Protein AF-A0A5K1E4G6-F1 (afdb_monomer_lite)

InterPro domains:
  IPR003114 Phox-associated domain [PF02194] (70-132)
  IPR003114 Phox-associated domain [PS51207] (70-132)
  IPR051837 Sorting Nexin/PX Domain-Containing Protein Kinase-Like [PTHR22999] (75-132)

pLDDT: mean 74.52, std 19.37, range [38.53, 97.31]

Radius of gyration: 18.26 Å; chains: 1; bounding box: 44×36×40 Å

Structure (mmCIF, N/CA/C/O backbone):
data_AF-A0A5K1E4G6-F1
#
_entry.id   AF-A0A5K1E4G6-F1
#
loop_
_atom_site.group_PDB
_atom_site.id
_atom_site.type_symbol
_atom_site.label_atom_id
_atom_site.label_alt_id
_atom_site.label_comp_id
_atom_site.label_asym_id
_atom_site.label_entity_id
_atom_site.label_seq_id
_atom_site.pdbx_PDB_ins_code
_atom_site.Cartn_x
_atom_site.Cartn_y
_atom_site.Cartn_z
_atom_site.occupancy
_atom_site.B_iso_or_equiv
_atom_site.auth_seq_id
_atom_site.auth_comp_id
_atom_site.auth_asym_id
_atom_site.auth_atom_id
_atom_site.pdbx_PDB_model_num
ATOM 1 N N . SER A 1 1 ? 4.181 -9.154 -20.958 1.00 51.38 1 SER A N 1
ATOM 2 C CA . SER A 1 1 ? 2.976 -9.090 -20.108 1.00 51.38 1 SER A CA 1
ATOM 3 C C . SER A 1 1 ? 1.932 -8.234 -20.792 1.00 51.38 1 SER A C 1
ATOM 5 O O . SER A 1 1 ? 2.255 -7.136 -21.228 1.00 51.38 1 SER A O 1
ATOM 7 N N . SER A 1 2 ? 0.741 -8.790 -21.018 1.00 52.34 2 SER A N 1
ATOM 8 C CA . SER A 1 2 ? -0.260 -8.216 -21.921 1.00 52.34 2 SER A CA 1
ATOM 9 C C . SER A 1 2 ? -0.935 -6.997 -21.287 1.00 52.34 2 SER A C 1
ATOM 11 O O . SER A 1 2 ? -1.728 -7.133 -20.359 1.00 52.34 2 SER A O 1
ATOM 13 N N . VAL A 1 3 ? -0.618 -5.805 -21.798 1.00 57.84 3 VAL A N 1
ATOM 14 C CA . VAL A 1 3 ? -1.180 -4.499 -21.386 1.00 57.84 3 VAL A CA 1
ATOM 15 C C . VAL A 1 3 ? -2.718 -4.508 -21.410 1.00 57.84 3 VAL A C 1
ATOM 17 O O . VAL A 1 3 ? -3.376 -3.808 -20.647 1.00 57.84 3 VAL A O 1
ATOM 20 N N . TRP A 1 4 ? -3.293 -5.373 -22.245 1.00 55.72 4 TRP A N 1
ATOM 21 C CA . TRP A 1 4 ? -4.726 -5.515 -22.468 1.00 55.72 4 TRP A CA 1
ATOM 22 C C . TRP A 1 4 ? -5.499 -6.141 -21.304 1.00 55.72 4 TRP A C 1
ATOM 24 O O . TRP A 1 4 ? -6.672 -5.823 -21.152 1.00 55.72 4 TRP A O 1
ATOM 34 N N . ILE A 1 5 ? -4.878 -6.977 -20.463 1.00 61.44 5 ILE A N 1
ATOM 35 C CA . ILE A 1 5 ? -5.561 -7.538 -19.280 1.00 61.44 5 ILE A CA 1
ATOM 36 C C . ILE A 1 5 ? -5.635 -6.509 -18.138 1.00 61.44 5 ILE A C 1
ATOM 38 O O . ILE A 1 5 ? -6.575 -6.544 -17.349 1.00 61.44 5 ILE A O 1
ATOM 42 N N . ASN A 1 6 ? -4.699 -5.552 -18.074 1.00 62.31 6 ASN A N 1
ATOM 43 C CA . ASN A 1 6 ? -4.729 -4.499 -17.057 1.00 62.31 6 ASN A CA 1
ATOM 44 C C . ASN A 1 6 ? -5.736 -3.384 -17.382 1.00 62.31 6 ASN A C 1
ATOM 46 O O . ASN A 1 6 ? -6.303 -2.784 -16.478 1.00 62.31 6 ASN A O 1
ATOM 50 N N . MET A 1 7 ? -5.999 -3.108 -18.663 1.00 70.38 7 MET A N 1
ATOM 51 C CA . MET A 1 7 ? -6.911 -2.025 -19.061 1.00 70.38 7 MET A CA 1
ATOM 52 C C . MET A 1 7 ? -8.323 -2.152 -18.452 1.00 70.38 7 MET A C 1
ATOM 54 O O . MET A 1 7 ? -8.811 -1.153 -17.925 1.00 70.38 7 MET A O 1
ATOM 58 N N . PRO A 1 8 ? -8.969 -3.338 -18.426 1.00 70.94 8 PRO A N 1
ATOM 59 C CA . PRO A 1 8 ? -10.233 -3.527 -17.715 1.00 70.94 8 PRO A CA 1
ATOM 60 C C . PRO A 1 8 ? -10.126 -3.249 -16.214 1.00 70.94 8 PRO A C 1
ATOM 62 O O . PRO A 1 8 ? -10.984 -2.582 -15.644 1.00 70.94 8 PRO A O 1
ATOM 65 N N . ALA A 1 9 ? -9.063 -3.728 -15.573 1.00 72.56 9 ALA A N 1
ATOM 66 C CA . ALA A 1 9 ? -8.892 -3.613 -14.133 1.00 72.56 9 ALA A CA 1
ATOM 67 C C . ALA A 1 9 ? -8.580 -2.155 -13.723 1.00 72.56 9 ALA A C 1
ATOM 69 O O . ALA A 1 9 ? -9.181 -1.625 -12.790 1.00 72.56 9 ALA A O 1
ATOM 70 N N . ALA A 1 10 ? -7.745 -1.455 -14.494 1.00 75.56 10 ALA A N 1
ATOM 71 C CA . ALA A 1 10 ? -7.488 -0.025 -14.344 1.00 75.56 10 ALA A CA 1
ATOM 72 C C . ALA A 1 10 ? -8.753 0.810 -14.596 1.00 75.56 10 ALA A C 1
ATOM 74 O O . ALA A 1 10 ? -9.023 1.751 -13.851 1.00 75.56 10 ALA A O 1
ATOM 75 N N . ALA A 1 11 ? -9.567 0.450 -15.595 1.00 81.56 11 ALA A N 1
ATOM 76 C CA . ALA A 1 11 ? -10.846 1.111 -15.842 1.00 81.56 11 ALA A CA 1
ATOM 77 C C . ALA A 1 11 ? -11.795 0.969 -14.643 1.00 81.56 11 ALA A C 1
ATOM 79 O O . ALA A 1 11 ? -12.402 1.960 -14.241 1.00 81.56 11 ALA A O 1
ATOM 80 N N . VAL A 1 12 ? -11.873 -0.214 -14.021 1.00 83.00 12 VAL A N 1
ATOM 81 C CA . VAL A 1 12 ? -12.657 -0.425 -12.790 1.00 83.00 12 VAL A CA 1
ATOM 82 C C . VAL A 1 12 ? -12.160 0.478 -11.661 1.00 83.00 12 VAL A C 1
ATOM 84 O O . VAL A 1 12 ? -12.970 1.161 -11.039 1.00 83.00 12 VAL A O 1
ATOM 87 N N . VAL A 1 13 ? -10.845 0.550 -11.430 1.00 80.50 13 VAL A N 1
ATOM 88 C CA . VAL A 1 13 ? -10.262 1.427 -10.397 1.00 80.50 13 VAL A CA 1
ATOM 89 C C . VAL A 1 13 ? -10.595 2.898 -10.664 1.00 80.50 13 VAL A C 1
ATOM 91 O O . VAL A 1 13 ? -11.045 3.599 -9.760 1.00 80.50 13 VAL A O 1
ATOM 94 N N . ILE A 1 14 ? -10.450 3.369 -11.906 1.00 87.12 14 ILE A N 1
ATOM 95 C CA . ILE A 1 14 ? -10.772 4.755 -12.285 1.00 87.12 14 ILE A CA 1
ATOM 96 C C . ILE A 1 14 ? -12.263 5.049 -12.083 1.00 87.12 14 ILE A C 1
ATOM 98 O O . ILE A 1 14 ? -12.609 6.116 -11.571 1.00 87.12 14 ILE A O 1
ATOM 102 N N . ILE A 1 15 ? -13.146 4.119 -12.460 1.00 86.31 15 ILE A N 1
ATOM 103 C CA . ILE A 1 15 ? -14.596 4.251 -12.266 1.00 86.31 15 ILE A CA 1
ATOM 104 C C . ILE A 1 15 ? -14.932 4.319 -10.773 1.00 86.31 15 ILE A C 1
ATOM 106 O O . ILE A 1 15 ? -15.705 5.186 -10.372 1.00 86.31 15 ILE A O 1
ATOM 110 N N . LEU A 1 16 ? -14.325 3.464 -9.944 1.00 86.12 16 LEU A N 1
ATOM 111 C CA . LEU A 1 16 ? -14.523 3.476 -8.493 1.00 86.12 16 LEU A CA 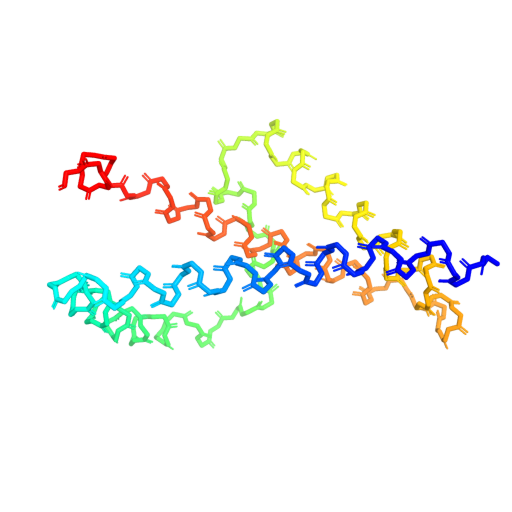1
ATOM 112 C C . LEU A 1 16 ? -14.055 4.792 -7.868 1.00 86.12 16 LEU A C 1
ATOM 114 O O . LEU A 1 16 ? -14.809 5.403 -7.115 1.00 86.12 16 LEU A O 1
ATOM 118 N N . ILE A 1 17 ? -12.859 5.273 -8.220 1.00 84.75 17 ILE A N 1
ATOM 119 C CA . ILE A 1 17 ? -12.344 6.559 -7.729 1.00 84.75 17 ILE A CA 1
ATOM 120 C C . ILE A 1 17 ? -13.283 7.698 -8.141 1.00 84.75 17 ILE A C 1
ATOM 122 O O . ILE A 1 17 ? -13.680 8.494 -7.296 1.00 84.75 17 ILE A O 1
ATOM 126 N N . ARG A 1 18 ? -13.700 7.749 -9.415 1.00 86.06 18 ARG A N 1
ATOM 127 C CA . ARG A 1 18 ? -14.656 8.749 -9.925 1.00 86.06 18 ARG A CA 1
ATOM 128 C C . ARG A 1 18 ? -15.982 8.717 -9.173 1.00 86.06 18 ARG A C 1
ATOM 130 O O . ARG A 1 18 ? -16.523 9.775 -8.864 1.00 86.06 18 ARG A O 1
ATOM 137 N N . TYR A 1 19 ? -16.499 7.525 -8.896 1.00 88.31 19 TYR A N 1
ATOM 138 C CA . TYR A 1 19 ? -17.746 7.350 -8.166 1.00 88.31 19 TYR A CA 1
ATOM 139 C C . TYR A 1 19 ? -17.627 7.851 -6.723 1.00 88.31 19 TYR A C 1
ATOM 141 O O 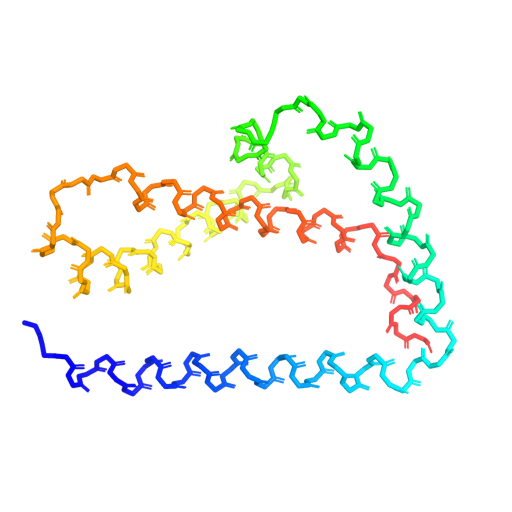. TYR A 1 19 ? -18.476 8.615 -6.271 1.00 88.31 19 TYR A O 1
ATOM 149 N N . ILE A 1 20 ? -16.541 7.494 -6.030 1.00 80.75 20 ILE A N 1
ATOM 150 C CA . ILE A 1 20 ? -16.267 7.961 -4.665 1.00 80.75 20 ILE A CA 1
ATOM 151 C C . ILE A 1 20 ? -16.106 9.488 -4.636 1.00 80.75 20 ILE A C 1
ATOM 153 O O . ILE A 1 20 ? -16.689 10.141 -3.774 1.00 80.75 20 ILE A O 1
ATOM 157 N N . SER A 1 21 ? -15.372 10.076 -5.589 1.00 81.44 21 SER A N 1
ATOM 158 C CA . SER A 1 21 ? -15.241 11.537 -5.705 1.00 81.44 21 SER A CA 1
ATOM 159 C C . SER A 1 21 ? -16.597 12.216 -5.896 1.00 81.44 21 SER A C 1
ATOM 161 O O . SER A 1 21 ? -16.888 13.198 -5.217 1.00 81.44 21 SER A O 1
ATOM 163 N N . TYR A 1 22 ? -17.444 11.668 -6.771 1.00 84.56 22 TYR A N 1
ATOM 164 C CA . TYR A 1 22 ? -18.783 12.198 -7.017 1.00 84.56 22 TYR A CA 1
ATOM 165 C C . TYR A 1 22 ? -19.679 12.121 -5.771 1.00 84.56 22 TYR A C 1
ATOM 167 O O . TYR A 1 22 ? -20.335 13.102 -5.423 1.00 84.56 22 TYR A O 1
ATOM 175 N N . ASP A 1 23 ? -19.680 10.991 -5.056 1.00 75.12 23 ASP A N 1
ATOM 176 C CA . ASP A 1 23 ? -20.447 10.843 -3.811 1.00 75.12 23 ASP A CA 1
ATOM 177 C C . ASP A 1 23 ? -19.976 11.843 -2.741 1.00 75.12 23 ASP A C 1
ATOM 179 O O . ASP A 1 23 ? -20.793 12.486 -2.079 1.00 75.12 23 ASP A O 1
ATOM 183 N N . PHE A 1 24 ? -18.662 12.058 -2.625 1.00 73.12 24 PHE A N 1
ATOM 184 C CA . PHE A 1 24 ? -18.088 13.013 -1.676 1.00 73.12 24 PHE A CA 1
ATOM 185 C C . PHE A 1 24 ? -18.475 14.468 -1.997 1.00 73.12 24 PHE A C 1
ATOM 187 O O . PHE A 1 24 ? -18.855 15.229 -1.103 1.00 73.12 24 PHE A O 1
ATOM 194 N N . GLU A 1 25 ? -18.448 14.855 -3.276 1.00 73.19 25 GLU A N 1
ATOM 195 C CA . GLU A 1 25 ? -18.906 16.175 -3.733 1.00 73.19 25 GLU A CA 1
ATOM 196 C C . GLU A 1 25 ? -20.407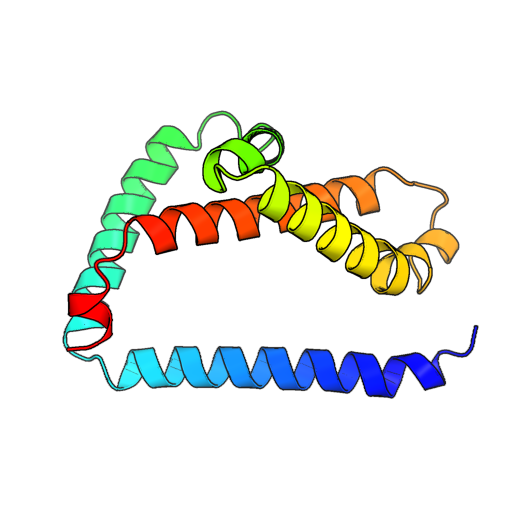 16.386 -3.488 1.00 73.19 25 GLU A C 1
ATOM 198 O O . GLU A 1 25 ? -20.834 17.469 -3.068 1.00 73.19 25 GLU A O 1
ATOM 203 N N . ASN A 1 26 ? -21.220 15.353 -3.713 1.00 66.25 26 ASN A N 1
ATOM 204 C CA . ASN A 1 26 ? -22.664 15.419 -3.514 1.00 66.25 26 ASN A CA 1
ATOM 205 C C . ASN A 1 26 ? -23.045 15.475 -2.026 1.00 66.25 26 ASN A C 1
ATOM 207 O O . ASN A 1 26 ? -23.941 16.241 -1.658 1.00 66.25 26 ASN A O 1
ATOM 211 N N . ARG A 1 27 ? -22.328 14.761 -1.148 1.00 59.47 27 ARG A N 1
ATOM 212 C CA . ARG A 1 27 ? -22.471 14.894 0.314 1.00 59.47 27 ARG A CA 1
ATOM 213 C C . ARG A 1 27 ? -22.112 16.299 0.798 1.00 59.47 27 ARG A C 1
ATOM 215 O O . ARG A 1 27 ? -22.809 16.848 1.649 1.00 59.47 27 ARG A O 1
ATOM 222 N N . GLY A 1 28 ? -21.102 16.933 0.197 1.00 53.38 28 GLY A N 1
ATOM 223 C CA . GLY A 1 28 ? -20.747 18.329 0.478 1.00 53.38 28 GLY A CA 1
ATOM 224 C C . GLY A 1 28 ? -21.839 19.346 0.116 1.00 53.38 28 GLY A C 1
ATOM 225 O O . GLY A 1 28 ? -21.930 20.396 0.750 1.00 53.38 28 GLY A O 1
ATOM 226 N N . LYS A 1 29 ? -22.697 19.037 -0.867 1.00 53.59 29 LYS A N 1
ATOM 227 C CA . LYS A 1 29 ? -23.793 19.913 -1.324 1.00 53.59 29 LYS A CA 1
ATOM 228 C C . LYS A 1 29 ? -25.095 19.759 -0.532 1.00 53.59 29 LYS A C 1
ATOM 230 O O . LYS A 1 29 ? -25.838 20.730 -0.423 1.00 53.59 29 LYS A O 1
ATOM 235 N N . LEU A 1 30 ? -25.371 18.582 0.032 1.00 48.59 30 LEU A N 1
ATOM 236 C CA . LEU A 1 30 ? -26.563 18.337 0.863 1.00 48.59 30 LEU A CA 1
ATOM 237 C C . LEU A 1 30 ? -26.364 18.774 2.328 1.00 48.59 30 LEU A C 1
ATOM 239 O O . LEU A 1 30 ? -27.331 19.081 3.020 1.00 48.59 30 LEU A O 1
ATOM 243 N N . SER A 1 31 ? -25.112 18.890 2.782 1.00 47.22 31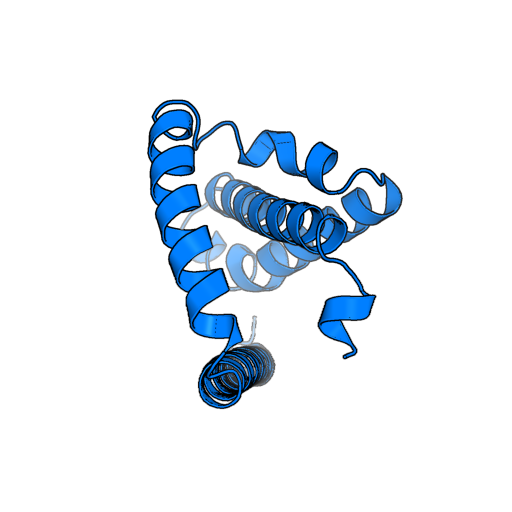 SER A N 1
ATOM 244 C CA . SER A 1 31 ? -24.742 19.288 4.147 1.00 47.22 31 SER A CA 1
ATOM 245 C C . SER A 1 31 ? -24.467 20.795 4.272 1.00 47.22 31 SER A C 1
ATOM 247 O O . SER A 1 31 ? -23.3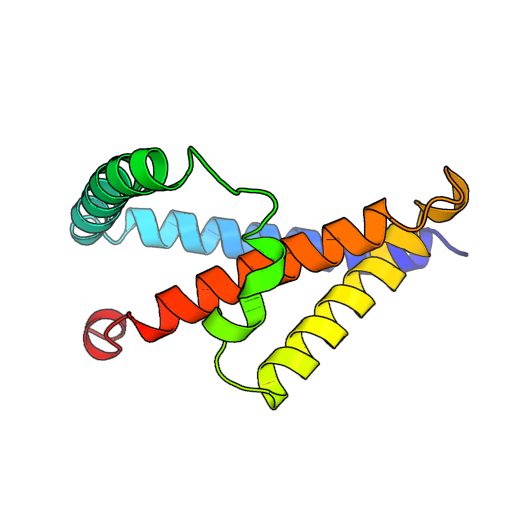94 21.223 4.705 1.00 47.22 31 SER A O 1
ATOM 249 N N . GLY A 1 32 ? -25.439 21.637 3.906 1.00 45.31 32 GLY A N 1
ATOM 250 C CA . GLY A 1 32 ? -25.330 23.104 4.012 1.00 45.31 32 GLY A CA 1
ATOM 251 C C . GLY A 1 32 ? -25.045 23.633 5.433 1.00 45.31 32 GLY A C 1
ATOM 252 O O . GLY A 1 32 ? -24.591 24.767 5.584 1.00 45.31 32 GLY A O 1
ATOM 253 N N . GLY A 1 33 ? -25.252 22.812 6.473 1.00 48.12 33 GLY A N 1
ATOM 254 C CA . GLY A 1 33 ? -24.877 23.110 7.863 1.00 48.12 33 GLY A CA 1
ATOM 255 C C . GLY A 1 33 ? -23.462 22.654 8.251 1.00 48.12 33 GLY A C 1
ATOM 256 O O . GLY A 1 33 ? -22.721 23.400 8.889 1.00 48.12 33 GLY A O 1
ATOM 257 N N . THR A 1 34 ? -23.041 21.463 7.822 1.00 49.34 34 THR A N 1
ATOM 258 C CA . THR A 1 34 ? -21.801 20.802 8.288 1.00 49.34 34 THR A CA 1
ATOM 259 C C . THR A 1 34 ? -20.556 21.241 7.512 1.00 49.34 34 THR A C 1
ATOM 261 O O . THR A 1 34 ? -19.448 21.222 8.049 1.00 49.34 34 THR A O 1
ATOM 264 N N . ALA A 1 35 ? -20.720 21.739 6.280 1.00 47.94 35 ALA A N 1
ATOM 265 C CA . ALA A 1 35 ? -19.620 22.282 5.478 1.00 47.94 35 ALA A CA 1
ATOM 266 C C . ALA A 1 35 ? -18.958 23.516 6.126 1.00 47.94 35 ALA A C 1
ATOM 268 O O . ALA A 1 35 ? -17.759 23.741 5.950 1.00 47.94 35 ALA A O 1
ATOM 269 N N . LYS A 1 36 ? -19.696 24.298 6.929 1.00 46.25 36 LYS A N 1
ATOM 270 C CA . LYS A 1 36 ? -19.119 25.414 7.700 1.00 46.25 36 LYS A CA 1
ATOM 271 C C . LYS A 1 36 ? -18.237 24.936 8.851 1.00 46.25 36 LYS A C 1
ATOM 273 O O . LYS A 1 36 ? -17.224 25.584 9.119 1.00 46.25 36 LYS A O 1
ATOM 278 N N . LEU A 1 37 ? -18.582 23.815 9.488 1.00 47.59 37 LEU A N 1
ATOM 279 C CA . LEU A 1 37 ? -17.782 23.230 10.563 1.00 47.59 37 LEU A CA 1
ATOM 280 C C . LEU A 1 37 ? -16.518 22.586 9.987 1.00 47.59 37 LEU A C 1
ATOM 282 O O . LEU A 1 37 ? -15.426 22.911 10.426 1.00 47.59 37 LEU A O 1
ATOM 286 N N . VAL A 1 38 ? -16.640 21.797 8.916 1.00 51.00 38 VAL A N 1
ATOM 287 C CA . VAL A 1 38 ? -15.487 21.179 8.238 1.00 51.00 38 VAL A CA 1
ATOM 288 C C . VAL A 1 38 ? -14.575 22.233 7.603 1.00 51.00 38 VAL A C 1
ATOM 290 O O . VAL A 1 38 ? -13.363 22.116 7.708 1.00 51.00 38 VAL A O 1
ATOM 293 N N . SER A 1 39 ? -15.102 23.313 7.012 1.00 49.47 39 SER A N 1
ATOM 294 C CA . SER A 1 39 ? -14.268 24.394 6.456 1.00 49.47 39 SER A CA 1
ATOM 295 C C . SER A 1 39 ? -13.593 25.247 7.540 1.00 49.47 39 SER A C 1
ATOM 297 O O . SER A 1 39 ? -12.452 25.670 7.360 1.00 49.47 39 SER A O 1
ATOM 299 N N . SER A 1 40 ? -14.247 25.475 8.685 1.00 46.06 40 SER A N 1
ATOM 300 C CA . SER A 1 40 ? -13.648 26.216 9.808 1.00 46.06 40 SER A CA 1
ATOM 301 C C . SER A 1 40 ? -12.639 25.367 10.583 1.00 46.06 40 SER A C 1
ATOM 303 O O . SER A 1 40 ? -11.566 25.868 10.909 1.00 46.06 40 SER A O 1
ATOM 305 N N . THR A 1 41 ? -12.919 24.076 10.782 1.00 48.12 41 THR A N 1
ATOM 306 C CA . THR A 1 41 ? -11.967 23.094 11.315 1.00 48.12 41 THR A CA 1
ATOM 307 C C . THR A 1 41 ? -10.804 22.902 10.355 1.00 48.12 41 THR A C 1
ATOM 309 O O . THR A 1 41 ? -9.671 22.947 10.802 1.00 48.12 41 THR A O 1
ATOM 312 N N . ASN A 1 42 ? -11.029 22.824 9.041 1.00 49.28 42 ASN A N 1
ATOM 313 C CA . ASN A 1 42 ? -9.944 22.765 8.060 1.00 49.28 42 ASN A CA 1
ATOM 314 C C . ASN A 1 42 ? -9.102 24.044 8.060 1.00 49.28 42 ASN A C 1
ATOM 316 O O . ASN A 1 42 ? -7.900 23.942 7.895 1.00 49.28 42 ASN A O 1
ATOM 320 N N . LYS A 1 43 ? -9.662 25.242 8.279 1.00 46.22 43 LYS A N 1
ATOM 321 C CA . LYS A 1 43 ? -8.874 26.491 8.374 1.00 46.22 43 LYS A CA 1
ATOM 322 C C . LYS A 1 43 ? -8.111 26.623 9.695 1.00 46.22 43 LYS A C 1
ATOM 324 O O . LYS A 1 43 ? -6.978 27.098 9.692 1.00 46.22 43 LYS A O 1
ATOM 329 N N . ALA A 1 44 ? -8.708 26.203 10.810 1.00 49.88 44 ALA A N 1
ATOM 330 C CA . ALA A 1 44 ? -8.051 26.170 12.116 1.00 49.88 44 ALA A CA 1
ATOM 331 C C . ALA A 1 44 ? -6.971 25.075 12.179 1.00 49.88 44 ALA A C 1
ATOM 333 O O . ALA A 1 44 ? -5.884 25.310 12.698 1.00 49.88 44 ALA A O 1
ATOM 334 N N . PHE A 1 45 ? -7.236 23.917 11.574 1.00 48.91 45 PHE A N 1
ATOM 335 C CA . PHE A 1 45 ? -6.296 22.812 11.430 1.00 48.91 45 PHE A CA 1
ATOM 336 C C . PHE A 1 45 ? -5.238 23.102 10.371 1.00 48.91 45 PHE A C 1
ATOM 338 O O . PHE A 1 45 ? -4.106 22.748 10.599 1.00 48.91 45 PHE A O 1
ATOM 345 N N . GLN A 1 46 ? -5.521 23.805 9.271 1.00 49.75 46 GLN A N 1
ATOM 346 C CA . GLN A 1 46 ? -4.475 24.270 8.347 1.00 49.75 46 GLN A CA 1
ATOM 347 C C . GLN A 1 46 ? -3.530 25.248 9.046 1.00 49.75 46 GLN A C 1
ATOM 349 O O . GLN A 1 46 ? -2.331 25.159 8.847 1.00 49.75 46 GLN A O 1
ATOM 354 N N . LYS A 1 47 ? -4.029 26.138 9.915 1.00 44.94 47 LYS A N 1
ATOM 355 C CA . LYS A 1 47 ? -3.144 26.991 10.723 1.00 44.94 47 LYS A CA 1
ATOM 356 C C . LYS A 1 47 ? -2.319 26.195 11.735 1.00 44.94 47 LYS A C 1
ATOM 358 O O . LYS A 1 47 ? -1.132 26.458 11.845 1.00 44.94 47 LYS A O 1
ATOM 363 N N . LYS A 1 48 ? -2.912 25.210 12.417 1.00 41.28 48 LYS A N 1
ATOM 364 C CA . LYS A 1 48 ? -2.207 24.384 13.412 1.00 41.28 48 LYS A CA 1
ATOM 365 C C . LYS A 1 48 ? -1.254 23.361 12.774 1.00 41.28 48 LYS A C 1
ATOM 367 O O . LYS A 1 48 ? -0.144 23.176 13.241 1.00 41.28 48 LYS A O 1
ATOM 372 N N . ALA A 1 49 ? -1.657 22.773 11.654 1.00 43.16 49 ALA A N 1
ATOM 373 C CA . ALA A 1 49 ? -0.851 21.877 10.842 1.00 43.16 49 ALA A CA 1
ATOM 374 C C . ALA A 1 49 ? 0.282 22.630 10.153 1.00 43.16 49 ALA A C 1
ATOM 376 O O . ALA A 1 49 ? 1.347 22.065 10.072 1.00 43.16 49 ALA A O 1
ATOM 377 N N . VAL A 1 50 ? 0.121 23.889 9.726 1.00 43.75 50 VAL A N 1
ATOM 378 C CA . VAL A 1 50 ? 1.244 24.696 9.200 1.00 43.75 50 VAL A CA 1
ATOM 379 C C . VAL A 1 50 ? 2.243 25.081 10.300 1.00 43.75 50 VAL A C 1
ATOM 381 O O . VAL A 1 50 ? 3.429 25.248 10.021 1.00 43.75 50 VAL A O 1
ATOM 384 N N . GLU A 1 51 ? 1.788 25.201 11.547 1.00 38.53 51 GLU A N 1
ATOM 385 C CA . GLU A 1 51 ? 2.654 25.495 12.694 1.00 38.53 51 GLU A CA 1
ATOM 386 C C . GLU A 1 51 ? 3.428 24.245 13.163 1.00 38.53 51 GLU A C 1
ATOM 388 O O . GLU A 1 51 ? 4.606 24.361 13.494 1.00 38.53 51 GLU A O 1
ATOM 393 N N . ASP A 1 52 ? 2.830 23.049 13.050 1.00 42.22 52 ASP A N 1
ATOM 394 C CA . ASP A 1 52 ? 3.477 21.757 13.346 1.00 42.22 52 ASP A CA 1
ATOM 395 C C . ASP A 1 52 ? 4.160 21.088 12.121 1.00 42.22 52 ASP A C 1
ATOM 397 O O . ASP A 1 52 ? 4.997 20.205 12.295 1.00 42.22 52 ASP A O 1
ATOM 401 N N . SER A 1 53 ? 3.870 21.498 10.873 1.00 43.19 53 SER A N 1
ATOM 402 C CA . SER A 1 53 ? 4.418 20.892 9.635 1.00 43.19 53 SER A CA 1
ATOM 403 C C . SER A 1 53 ? 5.740 21.490 9.168 1.00 43.19 53 SER A C 1
ATOM 405 O O . SER A 1 53 ? 6.279 21.058 8.148 1.00 43.19 53 SER A O 1
ATOM 407 N N . ASN A 1 54 ? 6.267 22.503 9.856 1.00 40.53 54 ASN A N 1
ATOM 408 C CA . ASN A 1 54 ? 7.552 23.098 9.479 1.00 40.53 54 ASN A CA 1
ATOM 409 C C . ASN A 1 54 ? 8.761 22.227 9.853 1.00 40.53 54 ASN A C 1
ATOM 411 O O . ASN A 1 54 ? 9.887 22.558 9.487 1.00 40.53 54 ASN A O 1
ATOM 415 N N . GLN A 1 55 ? 8.541 21.081 10.494 1.00 41.84 55 GLN A N 1
ATOM 416 C CA . GLN A 1 55 ? 9.532 20.027 10.664 1.00 41.84 55 GLN A CA 1
ATOM 417 C C . GLN A 1 55 ? 8.841 18.685 10.388 1.00 41.84 55 GLN A C 1
ATOM 419 O O . GLN A 1 55 ? 7.812 18.400 10.978 1.00 41.84 55 GLN A O 1
ATOM 424 N N . ASN A 1 56 ? 9.421 17.840 9.530 1.00 40.84 56 ASN A N 1
ATOM 425 C CA . ASN A 1 56 ? 9.175 16.387 9.484 1.00 40.84 56 ASN A CA 1
ATOM 426 C C . ASN A 1 56 ? 8.091 15.790 8.553 1.00 40.84 56 ASN A C 1
ATOM 428 O O . ASN A 1 56 ? 7.582 14.707 8.845 1.00 40.84 56 ASN A O 1
ATOM 432 N N . SER A 1 57 ? 7.846 16.330 7.355 1.00 45.81 57 SER A N 1
ATOM 433 C CA . SER A 1 57 ? 7.094 15.578 6.319 1.00 45.81 57 SER A CA 1
ATOM 434 C C . SER A 1 57 ? 7.741 14.227 5.938 1.00 45.81 57 SER A C 1
ATOM 436 O O . SER A 1 57 ? 7.047 13.300 5.534 1.00 45.81 57 SER A O 1
ATOM 438 N N . ALA A 1 58 ? 9.055 14.067 6.144 1.00 44.44 58 ALA A N 1
ATOM 439 C CA . ALA A 1 58 ? 9.767 12.796 5.960 1.00 44.44 58 ALA A CA 1
ATOM 440 C C . ALA A 1 58 ? 9.588 11.793 7.123 1.00 44.44 58 ALA A C 1
ATOM 442 O O . ALA A 1 58 ? 9.851 10.605 6.959 1.00 44.44 58 ALA A O 1
ATOM 443 N N . HIS A 1 59 ? 9.137 12.242 8.301 1.00 45.47 59 HIS A N 1
ATOM 444 C CA . HIS A 1 59 ? 9.002 11.399 9.498 1.00 45.47 59 HIS A CA 1
ATOM 445 C C . HIS A 1 59 ? 7.563 10.911 9.725 1.00 45.47 59 HIS A C 1
ATOM 447 O O . HIS A 1 59 ? 7.316 10.052 10.568 1.00 45.47 59 HIS A O 1
ATOM 453 N N . GLU A 1 60 ? 6.591 11.445 8.987 1.00 51.50 60 GLU A N 1
ATOM 454 C CA . GLU A 1 60 ? 5.192 11.032 9.115 1.00 51.50 60 GLU A CA 1
ATOM 455 C C . GLU A 1 60 ? 4.942 9.646 8.515 1.00 51.50 60 GLU A C 1
ATOM 457 O O . GLU A 1 60 ? 4.174 8.849 9.060 1.00 51.50 60 GLU A O 1
ATOM 462 N N . ALA A 1 61 ? 5.670 9.320 7.446 1.00 52.41 61 ALA A N 1
ATOM 463 C CA . ALA A 1 61 ? 5.610 8.017 6.807 1.00 52.41 61 ALA A CA 1
ATOM 464 C C . ALA A 1 61 ? 6.137 6.891 7.727 1.00 52.41 61 ALA A C 1
ATOM 466 O O . ALA A 1 61 ? 5.762 5.743 7.555 1.00 52.41 61 ALA A O 1
ATOM 467 N N . SER A 1 62 ? 6.920 7.183 8.776 1.00 58.06 62 SER A N 1
ATOM 468 C CA . SER A 1 62 ? 7.370 6.169 9.748 1.00 58.06 62 SER A CA 1
ATOM 469 C C . SER A 1 62 ? 6.420 5.955 10.939 1.00 58.06 62 SER A C 1
ATOM 471 O O . SER A 1 62 ? 6.573 4.978 11.670 1.00 58.06 62 SER A O 1
ATOM 473 N N . CYS A 1 63 ? 5.411 6.814 11.130 1.00 77.06 63 CYS A N 1
ATOM 474 C CA . CYS A 1 63 ? 4.544 6.815 12.320 1.00 77.06 63 CYS A CA 1
ATOM 475 C C . CYS A 1 63 ? 3.131 6.241 12.072 1.00 77.06 63 CYS A C 1
ATOM 477 O O . CYS A 1 63 ? 2.319 6.145 12.992 1.00 77.06 63 CYS A O 1
ATOM 479 N N . TRP A 1 64 ? 2.803 5.831 10.842 1.00 90.75 64 TRP A N 1
ATOM 480 C CA . TRP A 1 64 ? 1.434 5.432 10.475 1.00 90.75 64 TRP A CA 1
ATOM 481 C C . TRP A 1 64 ? 0.876 4.266 11.304 1.00 90.75 64 TRP A C 1
ATOM 483 O O . TRP A 1 64 ? -0.321 4.228 11.572 1.00 90.75 64 TRP A O 1
ATOM 493 N N . LYS A 1 65 ? 1.740 3.356 11.768 1.00 91.75 65 LYS A N 1
ATOM 494 C CA . LYS A 1 65 ? 1.352 2.225 12.621 1.00 91.75 65 LYS A CA 1
ATOM 495 C C . LYS A 1 65 ? 0.739 2.681 13.944 1.00 91.75 65 LYS A C 1
ATOM 497 O O . LYS A 1 65 ? -0.319 2.203 14.328 1.00 91.75 65 LYS A O 1
ATOM 502 N N . ILE A 1 66 ? 1.324 3.705 14.571 1.00 89.75 66 ILE A N 1
ATOM 503 C CA . ILE A 1 66 ? 0.808 4.299 15.817 1.00 89.75 66 ILE A CA 1
ATOM 504 C C . ILE A 1 66 ? -0.572 4.936 15.592 1.00 89.75 66 ILE A C 1
ATOM 506 O O . ILE A 1 66 ? -1.410 4.931 16.488 1.00 89.75 66 ILE A O 1
ATOM 510 N N . LYS A 1 67 ? -0.836 5.456 14.385 1.00 90.19 67 LYS A N 1
ATOM 511 C CA . LYS A 1 67 ? -2.143 6.026 14.019 1.00 90.19 67 LYS A CA 1
ATOM 512 C C . LYS A 1 67 ? -3.234 4.953 13.830 1.00 90.19 67 LYS A C 1
ATOM 514 O O . LYS A 1 67 ? -4.416 5.258 13.974 1.00 90.19 67 LYS A O 1
ATOM 519 N N . VAL A 1 68 ? -2.848 3.716 13.504 1.00 90.44 68 VAL A N 1
ATOM 520 C CA . VAL A 1 68 ? -3.754 2.564 13.333 1.00 90.44 68 VAL A CA 1
ATOM 521 C C . VAL A 1 68 ? -3.978 1.820 14.652 1.00 90.44 68 VAL A C 1
ATOM 523 O O . VAL A 1 68 ? -5.102 1.394 14.910 1.00 90.44 68 VAL A O 1
ATOM 526 N N . ASP A 1 69 ? -2.941 1.710 15.490 1.00 89.56 69 ASP A N 1
ATOM 527 C CA . ASP A 1 69 ? -3.007 1.159 16.854 1.00 89.56 69 ASP A CA 1
ATOM 528 C C . ASP A 1 69 ? -3.556 -0.284 16.898 1.00 89.56 69 ASP A C 1
ATOM 530 O O . ASP A 1 69 ? -4.323 -0.671 17.781 1.00 89.56 69 ASP A O 1
ATOM 534 N N . SER A 1 70 ? -3.217 -1.094 15.887 1.00 91.94 70 SER A N 1
ATOM 535 C CA . SER A 1 70 ? -3.668 -2.484 15.792 1.00 91.94 70 SER A CA 1
ATOM 536 C C . SER A 1 70 ? -2.748 -3.307 14.886 1.00 91.94 70 SER A C 1
ATOM 538 O O . SER A 1 70 ? -2.789 -3.144 13.663 1.00 91.94 70 SER A O 1
ATOM 540 N N . PRO A 1 71 ? -1.984 -4.274 15.430 1.00 91.81 71 PRO A N 1
ATOM 541 C CA . PRO A 1 71 ? -0.946 -4.981 14.677 1.00 91.81 71 PRO A CA 1
ATOM 542 C C . PRO A 1 71 ? -1.502 -5.820 13.518 1.00 91.81 71 PRO A C 1
ATOM 544 O O . PRO A 1 71 ? -0.848 -5.980 12.489 1.00 91.81 71 PRO A O 1
ATOM 547 N N . VAL A 1 72 ? -2.725 -6.345 13.658 1.00 95.31 72 VAL A N 1
ATOM 548 C CA . VAL A 1 72 ? -3.391 -7.112 12.592 1.00 95.31 72 VAL A CA 1
ATOM 549 C C . VAL A 1 72 ? -3.793 -6.193 11.439 1.00 95.31 72 VAL A C 1
ATOM 551 O O . VAL A 1 72 ? -3.620 -6.546 10.274 1.00 95.31 72 VAL A O 1
ATOM 554 N N . VAL A 1 73 ? -4.312 -5.005 11.759 1.00 94.25 73 VAL A N 1
ATOM 555 C CA . VAL A 1 73 ? -4.739 -4.023 10.756 1.00 94.25 73 VAL A CA 1
ATOM 556 C C . VAL A 1 73 ? -3.524 -3.393 10.083 1.00 94.25 73 VAL A C 1
ATOM 558 O O . VAL A 1 73 ? -3.520 -3.245 8.867 1.00 94.25 73 VAL A O 1
ATOM 561 N N . GLU A 1 74 ? -2.465 -3.106 10.838 1.00 94.50 74 GLU A N 1
ATOM 562 C CA . GLU A 1 74 ? -1.179 -2.667 10.298 1.00 94.50 74 GLU A CA 1
ATOM 563 C C . GLU A 1 74 ? -0.635 -3.673 9.278 1.00 94.50 74 GLU A C 1
ATOM 565 O O . GLU A 1 74 ? -0.350 -3.307 8.142 1.00 94.50 74 GLU A O 1
ATOM 570 N N . ALA A 1 75 ? -0.550 -4.958 9.630 1.00 95.12 75 ALA A N 1
ATOM 571 C CA . ALA A 1 75 ? -0.075 -5.977 8.696 1.00 95.12 75 ALA A CA 1
ATOM 572 C C . ALA A 1 75 ? -0.947 -6.061 7.430 1.00 95.12 75 ALA A C 1
ATOM 574 O O . ALA A 1 75 ? -0.422 -6.182 6.324 1.00 95.12 75 ALA A O 1
ATOM 575 N N . ALA A 1 76 ? -2.271 -5.951 7.579 1.00 96.50 76 ALA A N 1
ATOM 576 C CA . ALA A 1 76 ? -3.195 -5.975 6.450 1.00 96.50 76 ALA A CA 1
ATOM 577 C C . ALA A 1 76 ? -3.035 -4.753 5.531 1.00 96.50 76 ALA A C 1
ATOM 579 O O . ALA A 1 76 ? -3.028 -4.910 4.311 1.00 96.50 76 ALA A O 1
ATOM 580 N N . ILE A 1 77 ? -2.883 -3.552 6.100 1.00 95.06 77 ILE A N 1
ATOM 581 C CA . ILE A 1 77 ? -2.649 -2.315 5.345 1.00 95.06 77 ILE A CA 1
ATOM 582 C C . ILE A 1 77 ? -1.331 -2.413 4.578 1.00 95.06 77 ILE A C 1
ATOM 584 O O . ILE A 1 77 ? -1.323 -2.174 3.374 1.00 95.06 77 ILE A O 1
ATOM 588 N N . ASP A 1 78 ? -0.248 -2.819 5.245 1.00 95.69 78 ASP A N 1
ATOM 589 C CA . ASP A 1 78 ? 1.071 -2.945 4.621 1.00 95.69 78 ASP A CA 1
ATOM 590 C C . ASP A 1 78 ? 1.063 -3.983 3.489 1.00 95.69 78 ASP A C 1
ATOM 592 O O . ASP A 1 78 ? 1.542 -3.717 2.389 1.00 95.69 78 ASP A O 1
ATOM 596 N N . GLN A 1 79 ? 0.438 -5.144 3.705 1.00 97.31 79 GLN A N 1
ATOM 597 C CA . GLN A 1 79 ? 0.281 -6.156 2.660 1.00 97.31 79 GLN A CA 1
ATOM 598 C C . GLN A 1 79 ? -0.541 -5.628 1.476 1.00 97.31 79 GLN A C 1
ATOM 600 O O . GLN A 1 79 ? -0.197 -5.872 0.317 1.00 97.31 79 GLN A O 1
ATOM 605 N N . PHE A 1 80 ? -1.631 -4.916 1.755 1.00 95.38 80 PHE A N 1
ATOM 606 C CA . PHE A 1 80 ? -2.519 -4.373 0.736 1.00 95.38 80 PHE A CA 1
ATOM 607 C C . PHE A 1 80 ? -1.820 -3.327 -0.138 1.00 95.38 80 PHE A C 1
ATOM 609 O O . PHE A 1 80 ? -1.848 -3.435 -1.366 1.00 95.38 80 PHE A O 1
ATOM 616 N N . THR A 1 81 ? -1.162 -2.340 0.470 1.00 95.38 81 THR A N 1
ATOM 617 C CA . THR A 1 81 ? -0.473 -1.270 -0.265 1.00 95.38 81 THR A CA 1
ATOM 618 C C . THR A 1 81 ? 0.723 -1.804 -1.039 1.00 95.38 81 THR A C 1
ATOM 620 O O . THR A 1 81 ? 0.872 -1.468 -2.214 1.00 95.38 81 THR A O 1
ATOM 623 N N . ARG A 1 82 ? 1.509 -2.720 -0.456 1.00 96.19 82 ARG A N 1
ATOM 624 C CA . ARG A 1 82 ? 2.587 -3.419 -1.171 1.00 96.19 82 ARG A CA 1
ATOM 625 C C . ARG A 1 82 ? 2.074 -4.173 -2.386 1.00 96.19 82 ARG A C 1
ATOM 627 O O . ARG A 1 82 ? 2.691 -4.077 -3.440 1.00 96.19 82 ARG A O 1
ATOM 634 N N . HIS A 1 83 ? 0.949 -4.879 -2.269 1.00 95.81 83 HIS A N 1
ATOM 635 C CA . HIS A 1 83 ? 0.384 -5.621 -3.395 1.00 95.81 83 HIS A CA 1
ATOM 636 C C . HIS A 1 83 ? -0.130 -4.694 -4.505 1.00 95.81 83 HIS A C 1
ATOM 638 O O . HIS A 1 83 ? 0.066 -4.970 -5.689 1.00 95.81 83 HIS A O 1
ATOM 644 N N . ILE A 1 84 ? -0.737 -3.557 -4.143 1.00 93.25 84 ILE A N 1
ATOM 645 C CA . ILE A 1 84 ? -1.111 -2.532 -5.125 1.00 93.25 84 ILE A CA 1
ATOM 646 C C . ILE A 1 84 ? 0.134 -2.020 -5.847 1.00 93.25 84 ILE A C 1
ATOM 648 O O . ILE A 1 84 ? 0.183 -2.021 -7.076 1.00 93.25 84 ILE A O 1
ATOM 652 N N . VAL A 1 85 ? 1.150 -1.591 -5.105 1.00 94.62 85 VAL A N 1
ATOM 653 C CA . VAL A 1 85 ? 2.344 -1.004 -5.709 1.00 94.62 85 VAL A CA 1
ATOM 654 C C . VAL A 1 85 ? 3.096 -2.038 -6.551 1.00 94.62 85 VAL A C 1
ATOM 656 O O . VAL A 1 85 ? 3.474 -1.733 -7.682 1.00 94.62 85 VAL A O 1
ATOM 659 N N . SER A 1 86 ? 3.242 -3.277 -6.076 1.00 92.31 86 SER A N 1
ATOM 660 C CA . SER A 1 86 ? 3.949 -4.325 -6.813 1.00 92.31 86 SER A CA 1
ATOM 661 C C . SER A 1 86 ? 3.267 -4.645 -8.138 1.00 92.31 86 SER A C 1
ATOM 663 O O . SER A 1 86 ? 3.924 -4.629 -9.175 1.00 92.31 86 SER A O 1
ATOM 665 N N . GLU A 1 87 ? 1.958 -4.896 -8.136 1.00 90.50 87 GLU A N 1
ATOM 666 C CA . GLU A 1 87 ? 1.247 -5.325 -9.343 1.00 90.50 87 GLU A CA 1
ATOM 667 C C . GLU A 1 87 ? 1.024 -4.173 -10.323 1.00 90.50 87 GLU A C 1
ATOM 669 O O . GLU A 1 87 ? 1.215 -4.332 -11.531 1.00 90.50 87 GLU A O 1
ATOM 674 N N . TRP A 1 88 ? 0.658 -2.995 -9.817 1.00 87.00 88 TRP A N 1
ATOM 675 C CA . TRP A 1 88 ? 0.138 -1.910 -10.650 1.00 87.00 88 TRP A CA 1
ATOM 676 C C . TRP A 1 88 ? 1.170 -0.844 -10.998 1.00 87.00 88 TRP A C 1
ATOM 678 O O . TRP A 1 88 ? 1.015 -0.151 -12.007 1.00 87.00 88 TRP A O 1
ATOM 688 N N . VAL A 1 89 ? 2.232 -0.720 -10.202 1.00 89.88 89 VAL A N 1
ATOM 689 C CA . VAL A 1 89 ? 3.308 0.251 -10.429 1.00 89.88 89 VAL A CA 1
ATOM 690 C C . VAL A 1 89 ? 4.568 -0.485 -10.875 1.00 89.88 89 VAL A C 1
ATOM 692 O O . VAL A 1 89 ? 4.994 -0.340 -12.026 1.00 89.88 89 VAL A O 1
ATOM 695 N N . THR A 1 90 ? 5.117 -1.345 -10.015 1.00 91.25 90 THR A N 1
ATOM 696 C CA . THR A 1 90 ? 6.425 -1.983 -10.220 1.00 91.25 90 THR A CA 1
ATOM 697 C C . THR A 1 90 ? 6.437 -2.968 -11.388 1.00 91.25 90 THR A C 1
ATOM 699 O O . THR A 1 90 ? 7.184 -2.778 -12.354 1.00 91.25 90 THR A O 1
ATOM 702 N N . ASN A 1 91 ? 5.593 -4.000 -11.337 1.00 88.75 91 ASN A N 1
ATOM 703 C CA . ASN A 1 91 ? 5.524 -5.067 -12.342 1.00 88.75 91 ASN A CA 1
ATOM 704 C C . ASN A 1 91 ? 4.921 -4.572 -13.659 1.00 88.75 91 ASN A C 1
ATOM 706 O O . ASN A 1 91 ? 5.235 -5.078 -14.747 1.00 88.75 91 ASN A O 1
ATOM 710 N N . LEU A 1 92 ? 4.038 -3.575 -13.570 1.00 87.56 92 LEU A N 1
ATOM 711 C CA . LEU A 1 92 ? 3.330 -3.086 -14.733 1.00 87.56 92 LEU A CA 1
ATOM 712 C C . LEU A 1 92 ? 4.203 -2.218 -15.630 1.00 87.56 92 LEU A C 1
ATOM 714 O O . LEU A 1 92 ? 4.175 -2.425 -16.843 1.00 87.56 92 LEU A O 1
ATOM 718 N N . TRP A 1 93 ? 4.943 -1.252 -15.084 1.00 85.69 93 TRP A N 1
ATOM 719 C CA . TRP A 1 93 ? 5.667 -0.287 -15.917 1.00 85.69 93 TRP A CA 1
ATOM 720 C C . TRP A 1 93 ? 6.973 0.232 -15.313 1.00 85.69 93 TRP A C 1
ATOM 722 O O . TRP A 1 93 ? 7.929 0.403 -16.066 1.00 85.69 93 TRP A O 1
ATOM 732 N N . TYR A 1 94 ? 7.059 0.429 -13.997 1.00 88.38 94 TYR A N 1
ATOM 733 C CA . TYR A 1 94 ? 8.196 1.111 -13.372 1.00 88.38 94 TYR A CA 1
ATOM 734 C C . TYR A 1 94 ? 9.525 0.366 -13.576 1.00 88.38 94 TYR A C 1
ATOM 736 O O . TYR A 1 94 ? 10.492 0.954 -14.057 1.00 88.38 94 TYR A O 1
ATOM 744 N N . SER A 1 95 ? 9.533 -0.957 -13.361 1.00 90.06 95 SER A N 1
ATOM 745 C CA . SER A 1 95 ? 10.728 -1.808 -13.529 1.00 90.06 95 SER A CA 1
ATOM 746 C C . SER A 1 95 ? 11.255 -1.885 -14.969 1.00 90.06 95 SER A C 1
ATOM 748 O O . SER A 1 95 ? 12.373 -2.341 -15.199 1.00 90.06 95 SER A O 1
ATOM 750 N N . ARG A 1 96 ? 10.468 -1.446 -15.964 1.00 90.12 96 ARG A N 1
ATOM 751 C CA . ARG A 1 96 ? 10.915 -1.369 -17.368 1.00 90.12 96 ARG A CA 1
ATOM 752 C C . ARG A 1 96 ? 11.637 -0.068 -17.689 1.00 90.12 96 ARG A C 1
ATOM 754 O O . ARG A 1 96 ? 12.331 -0.010 -18.698 1.00 90.12 96 ARG A O 1
ATOM 761 N N . ILE A 1 97 ? 11.424 0.968 -16.881 1.00 92.75 97 ILE A N 1
ATOM 762 C CA . ILE A 1 97 ? 11.980 2.305 -17.098 1.00 92.75 97 ILE A CA 1
ATOM 763 C C . ILE A 1 97 ? 13.221 2.505 -16.234 1.00 92.75 97 ILE A C 1
ATOM 765 O O . ILE A 1 97 ? 14.193 3.095 -16.697 1.00 92.75 97 ILE A O 1
ATOM 769 N N . THR A 1 98 ? 13.204 2.002 -15.000 1.00 93.44 98 THR A N 1
ATOM 770 C CA . THR A 1 98 ? 14.321 2.143 -14.070 1.00 93.44 98 THR A CA 1
ATOM 771 C C . THR A 1 98 ? 14.473 0.884 -13.206 1.00 93.44 98 THR A C 1
ATOM 773 O O . THR A 1 98 ? 13.466 0.243 -12.897 1.00 93.44 98 THR A O 1
ATOM 776 N N . PRO A 1 99 ? 15.704 0.506 -12.811 1.00 90.50 99 PRO A N 1
ATOM 777 C CA . PRO A 1 99 ? 15.945 -0.596 -11.878 1.00 90.50 99 PRO A CA 1
ATOM 778 C C . PRO A 1 99 ? 15.784 -0.191 -10.403 1.00 90.50 99 PRO A C 1
ATOM 780 O O . PRO A 1 99 ? 16.002 -1.024 -9.530 1.00 90.50 99 PRO A O 1
ATOM 783 N N . ASP A 1 100 ? 15.457 1.074 -10.129 1.00 94.19 100 ASP A N 1
ATOM 784 C CA . ASP A 1 100 ? 15.229 1.577 -8.775 1.00 94.19 100 ASP A CA 1
ATOM 785 C C . ASP A 1 100 ? 14.096 0.818 -8.059 1.00 94.19 100 ASP A C 1
ATOM 787 O O . ASP A 1 100 ? 13.064 0.494 -8.653 1.00 94.19 100 ASP A O 1
ATOM 791 N N . SER A 1 101 ? 14.297 0.546 -6.772 1.00 89.50 101 SER A N 1
ATOM 792 C CA . SER A 1 101 ? 13.295 -0.038 -5.874 1.00 89.50 101 SER A CA 1
ATOM 793 C C . SER A 1 101 ? 12.827 0.937 -4.800 1.00 89.50 101 SER A C 1
ATOM 795 O O . SER A 1 101 ? 11.814 0.668 -4.151 1.00 89.50 101 SER A O 1
ATOM 797 N N . ASP A 1 102 ? 13.526 2.058 -4.627 1.00 93.62 102 ASP A N 1
ATOM 798 C CA . ASP A 1 102 ? 13.274 2.992 -3.538 1.00 93.62 102 ASP A CA 1
ATOM 799 C C . ASP A 1 102 ? 12.000 3.798 -3.808 1.00 93.62 102 ASP A C 1
ATOM 801 O O . ASP A 1 102 ? 11.161 3.929 -2.921 1.00 93.62 102 ASP A O 1
ATOM 805 N N . GLY A 1 103 ? 11.767 4.234 -5.051 1.00 91.81 103 GLY A N 1
ATOM 806 C CA . GLY A 1 103 ? 10.545 4.951 -5.427 1.00 91.81 103 GLY A CA 1
ATOM 807 C C . GLY A 1 103 ? 9.243 4.186 -5.121 1.00 91.81 103 GLY A C 1
ATOM 808 O O . GLY A 1 103 ? 8.343 4.739 -4.482 1.00 91.81 103 GLY A O 1
ATOM 809 N N . PRO A 1 104 ? 9.094 2.917 -5.547 1.00 93.94 104 PRO A N 1
ATOM 810 C CA . PRO A 1 104 ? 7.944 2.097 -5.177 1.00 93.94 104 PRO A CA 1
ATOM 811 C C . PRO A 1 104 ? 7.810 1.881 -3.662 1.00 93.94 104 PRO A C 1
ATOM 813 O O . PRO A 1 104 ? 6.693 1.907 -3.146 1.00 93.94 104 PRO A O 1
ATOM 816 N N . GLU A 1 105 ? 8.912 1.706 -2.931 1.00 93.88 105 GLU A N 1
ATOM 817 C CA . GLU A 1 105 ? 8.866 1.534 -1.473 1.00 93.88 105 GLU A CA 1
ATOM 818 C C . GLU A 1 105 ? 8.425 2.826 -0.760 1.00 93.88 105 GLU A C 1
ATOM 820 O O . GLU A 1 105 ? 7.589 2.790 0.146 1.00 93.88 105 GLU A O 1
ATOM 825 N N . GLU A 1 106 ? 8.894 3.989 -1.216 1.00 93.75 106 GLU A N 1
ATOM 826 C CA . GLU A 1 106 ? 8.410 5.287 -0.738 1.00 93.75 106 GLU A CA 1
ATOM 827 C C . GLU A 1 106 ? 6.913 5.463 -1.008 1.00 93.75 106 GLU A C 1
ATOM 829 O O . GLU A 1 106 ? 6.179 5.949 -0.144 1.00 93.75 106 GLU A O 1
ATOM 834 N N . LEU A 1 107 ? 6.427 5.015 -2.170 1.00 93.25 107 LEU A N 1
ATOM 835 C CA . LEU A 1 107 ? 5.007 5.080 -2.508 1.00 93.25 107 LEU A CA 1
ATOM 836 C C . LEU A 1 107 ? 4.147 4.240 -1.554 1.00 93.25 107 LEU A C 1
ATOM 838 O O . LEU A 1 107 ? 3.100 4.714 -1.106 1.00 93.25 107 LEU A O 1
ATOM 842 N N . VAL A 1 108 ? 4.594 3.029 -1.201 1.00 94.88 108 VAL A N 1
ATOM 843 C CA . VAL A 1 108 ? 3.953 2.206 -0.158 1.00 94.88 108 VAL A CA 1
ATOM 844 C C . VAL A 1 108 ? 3.874 2.990 1.149 1.00 94.88 108 VAL A C 1
ATOM 846 O O . VAL A 1 108 ? 2.816 3.050 1.778 1.00 94.88 108 VAL A O 1
ATOM 849 N N . ASN A 1 109 ? 4.967 3.645 1.536 1.00 93.06 109 ASN A N 1
ATOM 850 C CA . ASN A 1 109 ? 5.041 4.385 2.787 1.00 93.06 109 ASN A CA 1
ATOM 851 C C . ASN A 1 109 ? 4.106 5.608 2.809 1.00 93.06 109 ASN A C 1
ATOM 853 O O . ASN A 1 109 ? 3.436 5.865 3.809 1.00 93.06 109 ASN A O 1
ATOM 857 N N . ILE A 1 110 ? 3.994 6.324 1.686 1.00 92.88 110 ILE A N 1
ATOM 858 C CA . ILE A 1 110 ? 3.046 7.433 1.513 1.00 92.88 110 ILE A CA 1
ATOM 859 C C . ILE A 1 110 ? 1.603 6.926 1.619 1.00 92.88 110 ILE A C 1
ATOM 861 O O . ILE A 1 110 ? 0.803 7.502 2.358 1.00 92.88 110 ILE A O 1
ATOM 865 N N . MET A 1 111 ? 1.260 5.836 0.922 1.00 93.88 111 MET A N 1
ATOM 866 C CA . MET A 1 111 ? -0.083 5.245 0.989 1.00 93.88 111 MET A CA 1
ATOM 867 C C . MET A 1 111 ? -0.437 4.815 2.416 1.00 93.88 111 MET A C 1
ATOM 869 O O . MET A 1 111 ? -1.513 5.154 2.911 1.00 93.88 111 MET A O 1
ATOM 873 N N . ASN A 1 112 ? 0.480 4.124 3.093 1.00 94.50 112 ASN A N 1
ATOM 874 C CA . ASN A 1 112 ? 0.322 3.717 4.486 1.00 94.50 112 ASN A CA 1
ATOM 875 C C . ASN A 1 112 ? 0.139 4.929 5.415 1.00 94.50 112 ASN A C 1
ATOM 877 O O . ASN A 1 112 ? -0.746 4.916 6.269 1.00 94.50 112 ASN A O 1
ATOM 881 N N . GLY A 1 113 ? 0.911 6.002 5.210 1.00 91.25 113 GLY A N 1
ATOM 882 C CA . GLY A 1 113 ? 0.771 7.270 5.930 1.00 91.25 113 GLY A CA 1
ATOM 883 C C . GLY A 1 113 ? -0.620 7.890 5.794 1.00 91.25 113 GLY A C 1
ATOM 884 O O . GLY A 1 113 ? -1.237 8.248 6.799 1.00 91.25 113 GLY A O 1
ATOM 885 N N . VAL A 1 114 ? -1.144 7.956 4.566 1.00 92.25 114 VAL A N 1
ATOM 886 C CA . VAL A 1 114 ? -2.493 8.476 4.290 1.00 92.25 114 VAL A CA 1
ATOM 887 C C . VAL A 1 114 ? -3.568 7.608 4.945 1.00 92.25 114 VAL A C 1
ATOM 889 O O . VAL A 1 114 ? -4.480 8.141 5.576 1.00 92.25 114 VAL A O 1
ATOM 892 N N . ILE A 1 115 ? -3.467 6.280 4.840 1.00 92.00 115 ILE A N 1
ATOM 893 C CA . ILE A 1 115 ? -4.433 5.361 5.463 1.00 92.00 115 ILE A CA 1
ATOM 894 C C . ILE A 1 115 ? -4.383 5.481 6.992 1.00 92.00 115 ILE A C 1
ATOM 896 O O . ILE A 1 115 ? -5.433 5.545 7.631 1.00 92.00 115 ILE A O 1
ATOM 900 N N . GLY A 1 116 ? -3.188 5.575 7.580 1.00 91.69 116 GLY A N 1
ATOM 901 C CA . GLY A 1 116 ? -3.019 5.802 9.014 1.00 91.69 116 GLY A CA 1
ATOM 902 C C . GLY A 1 116 ? -3.661 7.112 9.474 1.00 91.69 116 GLY A C 1
ATOM 903 O O . GLY A 1 116 ? -4.364 7.135 10.480 1.00 91.69 116 GLY A O 1
ATOM 904 N N . GLU A 1 117 ? -3.501 8.192 8.710 1.00 89.31 117 GLU A N 1
ATOM 905 C CA . GLU A 1 117 ? -4.144 9.479 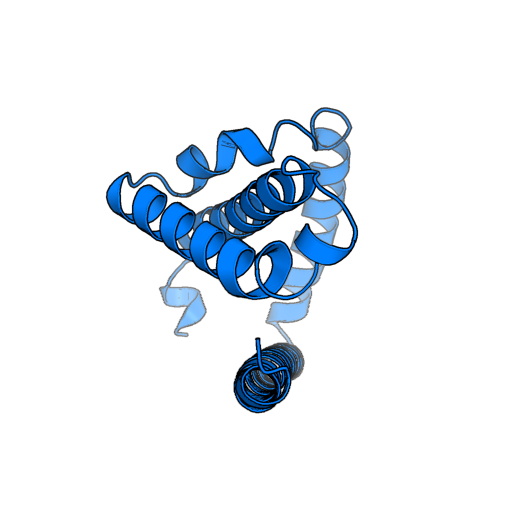9.001 1.00 89.31 117 GLU A CA 1
ATOM 906 C C . GLU A 1 117 ? -5.678 9.395 8.950 1.00 89.31 117 GLU A C 1
ATOM 908 O O . GLU A 1 117 ? -6.365 9.938 9.817 1.00 89.31 117 GLU A O 1
ATOM 913 N N . VAL A 1 118 ? -6.233 8.678 7.969 1.00 87.12 118 VAL A N 1
ATOM 914 C CA . VAL A 1 118 ? -7.680 8.424 7.897 1.00 87.12 118 VAL A CA 1
ATOM 915 C C . VAL A 1 118 ? -8.148 7.591 9.091 1.00 87.12 118 VAL A C 1
ATOM 917 O O . VAL A 1 118 ? -9.175 7.918 9.682 1.00 87.12 118 VAL A O 1
ATOM 920 N N . SER A 1 119 ? -7.391 6.562 9.479 1.00 88.19 119 SER A N 1
ATOM 921 C CA . SER A 1 119 ? -7.694 5.716 10.640 1.00 88.19 119 SER A CA 1
ATOM 922 C C . SER A 1 119 ? -7.789 6.532 11.929 1.00 88.19 119 SER A C 1
ATOM 924 O O . SER A 1 119 ? -8.776 6.420 12.657 1.00 88.19 119 SER A O 1
ATOM 926 N N . LEU A 1 120 ? -6.811 7.410 12.173 1.00 87.94 120 LEU A N 1
ATOM 927 C CA . LEU A 1 120 ? -6.805 8.298 13.335 1.00 87.94 120 LEU A CA 1
ATOM 928 C C . LEU A 1 120 ? -8.045 9.199 13.353 1.00 87.94 120 LEU A C 1
ATOM 930 O O . LEU A 1 120 ? -8.753 9.267 14.354 1.00 87.94 120 LEU A O 1
ATOM 934 N N . ARG A 1 121 ? -8.353 9.839 12.220 1.00 83.00 121 ARG A N 1
ATOM 935 C CA . ARG A 1 121 ? -9.508 10.741 12.112 1.00 83.00 121 ARG A CA 1
ATOM 936 C C . ARG A 1 121 ? -10.834 10.019 12.289 1.00 83.00 121 ARG A C 1
ATOM 938 O O . ARG A 1 121 ? -11.724 10.563 12.927 1.00 83.00 121 ARG A O 1
ATOM 945 N N . LEU A 1 122 ? -10.980 8.816 11.735 1.00 83.44 122 LEU A N 1
ATOM 946 C CA . LEU A 1 122 ? -12.196 8.017 11.891 1.00 83.44 122 LEU A CA 1
ATOM 947 C C . LEU A 1 122 ? -12.411 7.582 13.343 1.00 83.44 122 LEU A C 1
ATOM 949 O O . LEU A 1 122 ? -13.557 7.520 13.779 1.00 83.44 122 LEU A O 1
ATOM 953 N N . ARG A 1 123 ? -11.333 7.328 14.096 1.00 78.00 123 ARG A N 1
ATOM 954 C CA . ARG A 1 123 ? -11.413 7.014 15.529 1.00 78.00 123 ARG A CA 1
ATOM 955 C C . ARG A 1 123 ? -11.939 8.187 16.358 1.00 78.00 123 ARG A C 1
ATOM 957 O O . ARG A 1 123 ? -12.635 7.963 17.344 1.00 78.00 123 ARG A O 1
ATOM 964 N N . ASP A 1 124 ? -11.636 9.412 15.941 1.00 70.19 124 ASP A N 1
ATOM 965 C CA . ASP A 1 124 ? -12.024 10.636 16.647 1.00 70.19 124 ASP A CA 1
ATOM 966 C C . ASP A 1 124 ? -13.419 11.163 16.243 1.00 70.19 124 ASP A C 1
ATOM 968 O O . ASP A 1 124 ? -13.901 12.146 16.812 1.00 70.19 124 ASP A O 1
ATOM 972 N N . ILE A 1 125 ? -14.099 10.530 15.277 1.00 79.50 125 ILE A N 1
ATOM 973 C CA . ILE A 1 125 ? -15.459 10.908 14.870 1.00 79.50 125 ILE A CA 1
ATOM 974 C C . ILE A 1 125 ? -16.488 10.217 15.766 1.00 79.50 125 ILE A C 1
ATOM 976 O O . ILE A 1 125 ? -16.507 8.997 15.922 1.00 79.50 125 ILE A O 1
ATOM 980 N N . ASN A 1 126 ? -17.413 11.007 16.307 1.00 72.31 126 ASN A N 1
ATOM 981 C CA . ASN A 1 126 ? -18.565 10.491 17.028 1.00 72.31 126 ASN A CA 1
ATOM 982 C C . ASN A 1 126 ? -19.527 9.784 16.057 1.00 72.31 126 ASN A C 1
ATOM 984 O O . ASN A 1 126 ? -20.119 10.419 15.184 1.00 72.31 126 ASN A O 1
ATOM 988 N N . LEU A 1 127 ? -19.706 8.468 16.219 1.00 73.81 127 LEU A N 1
ATOM 989 C CA . LEU A 1 127 ? -20.601 7.670 15.371 1.00 73.81 127 LEU A CA 1
ATOM 990 C C . LEU A 1 127 ? -22.053 8.167 15.406 1.00 73.81 127 LEU A C 1
ATOM 992 O O . LEU A 1 127 ? -22.756 8.043 14.405 1.00 73.81 127 LEU A O 1
ATOM 996 N N . ILE A 1 128 ? -22.501 8.733 16.533 1.00 73.00 128 ILE A N 1
ATOM 997 C CA . ILE A 1 128 ? -23.861 9.269 16.666 1.00 73.00 128 ILE A CA 1
ATOM 998 C C . ILE A 1 128 ? -24.068 10.465 15.730 1.00 73.00 128 ILE A C 1
ATOM 1000 O O . ILE A 1 128 ? -25.099 10.528 15.063 1.00 73.00 128 ILE A O 1
ATOM 1004 N N . ASP A 1 129 ? -23.080 11.357 15.626 1.00 72.25 129 ASP A N 1
ATOM 1005 C CA . ASP A 1 129 ? -23.139 12.542 14.758 1.00 72.25 129 ASP A CA 1
ATOM 1006 C C . ASP A 1 129 ? -23.019 12.186 13.266 1.00 72.25 129 ASP A C 1
ATOM 1008 O O . ASP A 1 129 ? -23.345 12.994 12.402 1.00 72.25 129 ASP A O 1
ATOM 1012 N N . LEU A 1 130 ? -22.531 10.984 12.939 1.00 67.44 130 LEU A N 1
ATOM 1013 C CA . LEU A 1 130 ? -22.467 10.486 11.562 1.00 67.44 130 LEU A CA 1
ATOM 1014 C C . LEU A 1 130 ? -23.782 9.820 11.121 1.00 67.44 130 LEU A C 1
ATOM 1016 O O . LEU A 1 130 ? -24.065 9.751 9.925 1.00 67.44 130 LEU A O 1
ATOM 1020 N N . LEU A 1 131 ? -24.563 9.313 12.079 1.00 68.81 131 LEU A N 1
ATOM 1021 C CA . LEU A 1 131 ? -25.810 8.579 11.845 1.00 68.81 131 LEU A CA 1
ATOM 1022 C C . LEU A 1 131 ? -27.083 9.418 12.064 1.00 68.81 131 LEU A C 1
ATOM 1024 O O . LEU A 1 131 ? -28.159 8.948 11.693 1.00 68.81 131 LEU A O 1
ATOM 1028 N N . THR A 1 132 ? -26.968 10.613 12.653 1.00 53.81 132 THR A N 1
ATOM 1029 C CA . THR A 1 132 ? -28.077 11.546 12.948 1.00 53.81 132 THR A CA 1
ATOM 1030 C C . THR A 1 132 ? -27.965 12.797 12.090 1.00 53.81 132 THR A C 1
ATOM 1032 O O . THR A 1 132 ? -28.993 13.193 11.497 1.00 53.81 132 THR A O 1
#

Sequence (132 aa):
SSVWINMPAAAVVIILIRYISYDFENRGKLSGGTAKLVSSTNKAFQKKAVEDSNQNSAHEASCWKIKVDSPVVEAAIDQFTRHIVSEWVTNLWYSRITPDSDGPEELVNIMNGVIGEVSLRLRDINLIDLLT

Organism: NCBI:txid210225

Foldseek 3Di:
DDPVVVVVVVVVVVVVVVVVVVVVVVVCVVCPPCVVVVVVCCVVVVVVCVVVVPDDPPPLLVCLCVLQVDPVVLVVLLVVLLVCLVPPPVVNPPVVVDVDPVVSVVSSSVSSSVVSVVSNVVVVDDPVVVVD

Secondary structure (DSSP, 8-state):
--HHHHHHHHHHHHHHHHHHHHHHHHHHHH-TTHHHHHHHHHHHHHHHHHHHTTS-TTTSTTSHHHHH--HHHHHHHHHHHHHHIIIIIIIIIIHHH---SHHHHHHHHHHHHHHHHHHHHHHTS-HHHHH-